Protein AF-A0A9D5GFJ4-F1 (afdb_monomer_lite)

Radius of gyration: 18.36 Å; chains: 1; bounding box: 53×25×49 Å

Secondary structure (DSSP, 8-state):
-TTTTHHHHHHHTTT---HHHHHHHHHHHHHHHHHHHHHHHTTT-SSHHHHHHHHHHHHHHHIIIIIIIIHHHHTTPPP---HHHHHHHHHHHHHHHHHHHHHHHHHHHHHHHHHHHHHH-HHHHHHHTTT--S---SHHHHHHHHHHHHHHHHHHH-

Foldseek 3Di:
DVVVLCQLLQLVLVPGRDNVSSVVSVVVVLVVLLVVLCVQCVLPDPDLVRLLVSLQLSLQLCCQCPVQCVSQVSNVHHGHLELVVCVVCVVVSVVSSVSSNVSSVVSVVVVVVVVVVQVVPPVNVVVVVVVPDPRDDSPPNVVVSCVSCVVNVVSHVD

Structure (mmCIF, N/CA/C/O backbone):
data_AF-A0A9D5GFJ4-F1
#
_entry.id   AF-A0A9D5GFJ4-F1
#
loop_
_atom_site.group_PDB
_atom_site.id
_atom_site.type_symbol
_atom_site.label_atom_id
_atom_site.label_alt_id
_atom_site.label_comp_id
_atom_site.label_asym_id
_atom_site.label_entity_id
_atom_site.label_seq_id
_atom_site.pdbx_PDB_ins_code
_atom_site.Cartn_x
_atom_site.Cartn_y
_atom_site.Cartn_z
_atom_site.occupancy
_atom_site.B_iso_or_equiv
_atom_site.auth_seq_id
_atom_site.auth_comp_id
_atom_site.auth_asym_id
_atom_site.auth_atom_id
_atom_site.pdbx_PDB_model_num
ATOM 1 N N . MET A 1 1 ? -0.796 4.441 -14.147 1.00 73.38 1 MET A N 1
ATOM 2 C CA . MET A 1 1 ? -0.781 3.057 -14.674 1.00 73.38 1 MET A CA 1
ATOM 3 C C . MET A 1 1 ? -1.141 2.978 -16.148 1.00 73.38 1 MET A C 1
ATOM 5 O O . MET A 1 1 ? -0.287 2.564 -16.915 1.00 73.38 1 MET A O 1
ATOM 9 N N . LEU A 1 2 ? -2.343 3.392 -16.574 1.00 77.56 2 LEU A N 1
ATOM 10 C CA . LEU A 1 2 ? -2.680 3.433 -18.010 1.00 77.56 2 LEU A CA 1
ATOM 11 C C . LEU A 1 2 ? -1.844 4.467 -18.776 1.00 77.56 2 LEU A C 1
ATOM 13 O O . LEU A 1 2 ? -1.293 4.162 -19.824 1.00 77.56 2 LEU A O 1
ATOM 17 N N . THR A 1 3 ? -1.700 5.667 -18.215 1.00 79.19 3 THR A N 1
ATOM 18 C CA . THR A 1 3 ? -0.910 6.762 -18.803 1.00 79.19 3 THR A CA 1
ATOM 19 C C . THR A 1 3 ? 0.598 6.540 -18.717 1.00 79.19 3 THR A C 1
ATOM 21 O O . THR A 1 3 ? 1.337 7.053 -19.544 1.00 79.19 3 THR A O 1
ATOM 24 N N . THR A 1 4 ? 1.046 5.780 -17.716 1.00 80.50 4 THR A N 1
ATOM 25 C CA . THR A 1 4 ? 2.464 5.517 -17.440 1.00 80.50 4 THR A CA 1
ATOM 26 C C . THR A 1 4 ? 2.972 4.223 -18.084 1.00 80.50 4 THR A C 1
ATOM 28 O O . THR A 1 4 ? 4.162 3.967 -18.050 1.00 80.50 4 THR A O 1
ATOM 31 N N . GLY A 1 5 ? 2.100 3.407 -18.694 1.00 86.00 5 GLY A N 1
ATOM 32 C CA . GLY A 1 5 ? 2.515 2.170 -19.371 1.00 86.00 5 GLY A CA 1
ATOM 33 C C . GLY A 1 5 ? 2.902 1.014 -18.434 1.00 86.00 5 GLY A C 1
ATOM 34 O O . GLY A 1 5 ? 3.568 0.073 -18.858 1.00 86.00 5 GLY A O 1
ATOM 35 N N . GLU A 1 6 ? 2.461 1.041 -17.174 1.00 87.75 6 GLU A N 1
ATOM 36 C CA . GLU A 1 6 ? 2.855 0.038 -16.163 1.00 87.75 6 GLU A CA 1
ATOM 37 C C . GLU A 1 6 ? 2.148 -1.308 -16.340 1.00 87.75 6 GLU A C 1
ATOM 39 O O . GLU A 1 6 ? 2.682 -2.360 -16.004 1.00 87.75 6 GLU A O 1
ATOM 44 N N . LEU A 1 7 ? 0.921 -1.304 -16.868 1.00 93.06 7 LEU A N 1
ATOM 45 C CA . LEU A 1 7 ? 0.091 -2.513 -16.911 1.00 93.06 7 LEU A CA 1
ATOM 46 C C . LEU A 1 7 ? 0.704 -3.641 -17.763 1.00 93.06 7 LEU A C 1
ATOM 48 O O . LEU A 1 7 ? 0.688 -4.779 -17.300 1.00 93.06 7 LEU A O 1
ATOM 52 N N . PR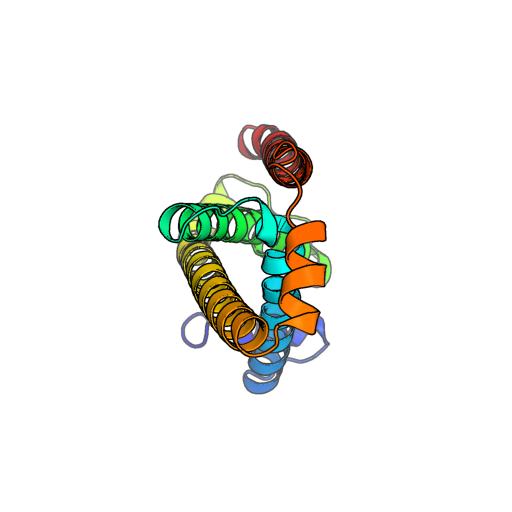O A 1 8 ? 1.300 -3.380 -18.942 1.00 94.44 8 PRO A N 1
ATOM 53 C CA . PRO A 1 8 ? 2.075 -4.395 -19.656 1.00 94.44 8 PRO A CA 1
ATOM 54 C C . PRO A 1 8 ? 3.228 -4.999 -18.838 1.00 94.44 8 PRO A C 1
ATOM 56 O O . PRO A 1 8 ? 3.439 -6.206 -18.912 1.00 94.44 8 PRO A O 1
ATOM 59 N N . HIS A 1 9 ? 3.923 -4.208 -18.012 1.00 93.56 9 HIS A N 1
ATOM 60 C CA . HIS A 1 9 ? 4.988 -4.713 -17.136 1.00 93.56 9 HIS A CA 1
ATOM 61 C C . HIS A 1 9 ? 4.427 -5.625 -16.038 1.00 93.56 9 HIS A C 1
ATOM 63 O O . HIS A 1 9 ? 4.992 -6.675 -15.751 1.00 93.56 9 HIS A O 1
ATOM 69 N N . VAL A 1 10 ? 3.259 -5.295 -15.479 1.00 94.94 10 VAL A N 1
ATOM 70 C CA . VAL A 1 10 ? 2.558 -6.187 -14.540 1.00 94.94 10 VAL A CA 1
ATOM 71 C C . VAL A 1 10 ? 2.087 -7.474 -15.228 1.00 94.94 10 VAL A C 1
ATOM 73 O O . VAL A 1 10 ? 2.171 -8.549 -14.641 1.00 94.94 10 VAL A O 1
ATOM 76 N N . ALA A 1 11 ? 1.626 -7.403 -16.480 1.00 96.62 11 ALA A N 1
ATOM 77 C CA . ALA A 1 11 ? 1.238 -8.588 -17.248 1.00 96.62 11 ALA A CA 1
ATOM 78 C C . ALA A 1 11 ? 2.422 -9.543 -17.487 1.00 96.62 11 ALA A C 1
ATOM 80 O O . ALA A 1 11 ? 2.226 -10.761 -17.537 1.00 96.62 11 ALA A O 1
ATOM 81 N N . ALA A 1 12 ? 3.642 -9.009 -17.594 1.00 96.19 12 ALA A N 1
ATOM 82 C CA . ALA A 1 12 ? 4.852 -9.797 -17.807 1.00 96.19 12 ALA A CA 1
ATOM 83 C C . ALA A 1 12 ? 5.165 -10.742 -16.636 1.00 96.19 12 ALA A C 1
ATOM 85 O O . ALA A 1 12 ? 5.734 -11.807 -16.866 1.00 96.19 12 ALA A O 1
ATOM 86 N N . LEU A 1 13 ? 4.688 -10.437 -15.419 1.00 94.81 13 LEU A N 1
ATOM 87 C CA . LEU A 1 13 ? 4.803 -11.325 -14.250 1.00 94.81 13 LEU A CA 1
ATOM 88 C C . LEU A 1 13 ? 4.178 -12.710 -14.477 1.00 94.81 13 LEU A C 1
ATOM 90 O O . LEU A 1 13 ? 4.553 -13.677 -13.821 1.00 94.81 13 LEU A O 1
ATOM 94 N N . VAL A 1 14 ? 3.215 -12.810 -15.397 1.00 96.06 14 VAL A N 1
ATOM 95 C CA . VAL A 1 14 ? 2.541 -14.063 -15.768 1.00 96.06 14 VAL A CA 1
ATOM 96 C C . VAL A 1 14 ? 2.788 -14.441 -17.235 1.00 96.06 14 VAL A C 1
ATOM 98 O O . VAL A 1 14 ? 2.014 -15.190 -17.826 1.00 96.06 14 VAL A O 1
ATOM 101 N N . GLY A 1 15 ? 3.854 -13.907 -17.842 1.00 95.06 15 GLY A N 1
ATOM 102 C CA . GLY A 1 15 ? 4.247 -14.194 -19.227 1.00 95.06 15 GLY A CA 1
ATOM 103 C C . GLY A 1 15 ? 3.403 -13.494 -20.299 1.00 95.06 15 GLY A C 1
ATOM 104 O O . GLY A 1 15 ? 3.439 -13.887 -21.464 1.00 95.06 15 GLY A O 1
ATOM 105 N N . GLY A 1 16 ? 2.619 -12.477 -19.930 1.00 95.00 16 GLY A N 1
ATOM 106 C CA . GLY A 1 16 ? 1.758 -11.729 -20.844 1.00 95.00 16 GLY A CA 1
ATOM 107 C C . GLY A 1 16 ? 2.227 -10.297 -21.117 1.00 95.00 16 GLY A C 1
ATOM 108 O O . GLY A 1 16 ? 3.222 -9.833 -20.584 1.00 95.00 16 GLY A O 1
ATOM 109 N N . HIS A 1 17 ? 1.483 -9.583 -21.964 1.00 94.06 17 HIS A N 1
ATOM 110 C CA . HIS A 1 17 ? 1.807 -8.205 -22.380 1.00 94.06 17 HIS A CA 1
ATOM 111 C C . HIS A 1 17 ? 0.565 -7.315 -22.577 1.00 94.06 17 HIS A C 1
ATOM 113 O O . HIS A 1 17 ? 0.683 -6.126 -22.870 1.00 94.06 17 HIS A O 1
ATOM 119 N N . SER A 1 18 ? -0.646 -7.869 -22.431 1.00 96.06 18 SER A N 1
ATOM 120 C CA . SER A 1 18 ? -1.876 -7.101 -22.645 1.00 96.06 18 SER A CA 1
ATOM 121 C C . SER A 1 18 ? -2.213 -6.215 -21.443 1.00 96.06 18 SER A C 1
ATOM 123 O O . SER A 1 18 ? -2.062 -6.616 -20.288 1.00 96.06 18 SER A O 1
ATOM 125 N N . VAL A 1 19 ? -2.745 -5.022 -21.722 1.00 95.75 19 VAL A N 1
ATOM 126 C CA . VAL A 1 19 ? -3.181 -4.057 -20.697 1.00 95.75 19 VAL A CA 1
ATOM 127 C C . VAL A 1 19 ? -4.253 -4.655 -19.783 1.00 95.75 19 VAL A C 1
ATOM 129 O O . VAL A 1 19 ? -4.190 -4.484 -18.567 1.00 95.75 19 VAL A O 1
ATOM 132 N N . LEU A 1 20 ? -5.219 -5.381 -20.357 1.00 96.31 20 LEU A N 1
ATOM 133 C CA . LEU A 1 20 ? -6.301 -6.009 -19.597 1.00 96.31 20 LEU A CA 1
ATOM 134 C C . LEU A 1 20 ? -5.772 -7.083 -18.641 1.00 96.31 20 LEU A C 1
ATOM 136 O O . LEU A 1 20 ? -6.159 -7.100 -17.475 1.00 96.31 20 LEU A O 1
ATOM 140 N N . LEU A 1 21 ? -4.872 -7.951 -19.112 1.00 96.62 21 LEU A N 1
ATOM 141 C CA . LEU A 1 21 ? -4.258 -8.970 -18.261 1.00 96.62 21 LEU A CA 1
ATOM 142 C C . LEU A 1 21 ? -3.473 -8.323 -17.120 1.00 96.62 21 LEU A C 1
ATOM 144 O O . LEU A 1 21 ? -3.657 -8.704 -15.969 1.00 96.62 21 LEU A O 1
ATOM 148 N N . GLY A 1 22 ? -2.663 -7.307 -17.427 1.00 96.44 22 GLY A N 1
ATOM 149 C CA . GLY A 1 22 ? -1.920 -6.551 -16.423 1.00 96.44 22 GLY A CA 1
ATOM 150 C C . GLY A 1 22 ? -2.826 -5.939 -15.363 1.00 96.44 22 GLY A C 1
ATOM 151 O O . GLY A 1 22 ? -2.535 -6.032 -14.176 1.00 96.44 22 GLY A O 1
ATOM 152 N N . PHE A 1 23 ? -3.966 -5.382 -15.773 1.00 96.19 23 PHE A N 1
ATOM 153 C CA . PHE A 1 23 ? -4.965 -4.849 -14.850 1.00 96.19 23 PHE A CA 1
ATOM 154 C C . PHE A 1 23 ? -5.559 -5.933 -13.944 1.00 96.19 23 PHE A C 1
ATOM 156 O O . PHE A 1 23 ? -5.591 -5.749 -12.731 1.00 96.19 23 PHE A O 1
ATOM 163 N N . VAL A 1 24 ? -5.983 -7.073 -14.498 1.00 97.75 24 VAL A N 1
ATOM 164 C CA . VAL A 1 24 ? -6.543 -8.184 -13.707 1.00 97.75 24 VAL A CA 1
ATOM 165 C C . VAL A 1 24 ? -5.518 -8.712 -12.704 1.00 97.75 24 VAL A C 1
ATOM 167 O O . VAL A 1 24 ? -5.833 -8.850 -11.524 1.00 97.75 24 VAL A O 1
ATOM 170 N N . VAL A 1 25 ? -4.283 -8.954 -13.151 1.00 97.12 25 VAL A N 1
ATOM 171 C CA . VAL A 1 25 ? -3.179 -9.399 -12.290 1.00 97.12 25 VAL A CA 1
ATOM 172 C C . VAL A 1 25 ? -2.917 -8.378 -11.185 1.00 97.12 25 VAL A C 1
ATOM 174 O O . VAL A 1 25 ? -2.832 -8.757 -10.018 1.00 97.12 25 VAL A O 1
ATOM 177 N N . HIS A 1 26 ? -2.871 -7.086 -11.522 1.00 95.12 26 HIS A N 1
ATOM 178 C CA . HIS A 1 26 ? -2.682 -6.023 -10.540 1.00 95.12 26 HIS A CA 1
ATOM 179 C C . HIS A 1 26 ? -3.794 -6.027 -9.485 1.00 95.12 26 HIS A C 1
ATOM 181 O O . HIS A 1 26 ? -3.496 -6.026 -8.297 1.00 95.12 26 HIS A O 1
ATOM 187 N N . MET A 1 27 ? -5.064 -6.118 -9.895 1.00 96.44 27 MET A N 1
ATOM 188 C CA . MET A 1 27 ? -6.203 -6.160 -8.969 1.00 96.44 27 MET A CA 1
ATOM 189 C C . MET A 1 27 ? -6.167 -7.377 -8.040 1.00 96.44 27 MET A C 1
ATOM 191 O O . MET A 1 27 ? -6.473 -7.245 -6.856 1.00 96.44 27 MET A O 1
ATOM 195 N N . LEU A 1 28 ? -5.767 -8.550 -8.540 1.00 97.31 28 LEU A N 1
ATOM 196 C CA . LEU A 1 28 ? -5.624 -9.755 -7.718 1.00 97.31 28 LEU A CA 1
ATOM 197 C C . LEU A 1 28 ? -4.518 -9.594 -6.672 1.00 97.31 28 LEU A C 1
ATOM 199 O O . LEU A 1 28 ? -4.744 -9.875 -5.495 1.00 97.31 28 LEU A O 1
ATOM 203 N N . ILE A 1 29 ? -3.352 -9.087 -7.081 1.00 95.38 29 ILE A N 1
ATOM 204 C CA . ILE A 1 29 ? -2.238 -8.797 -6.171 1.00 95.38 29 ILE A CA 1
ATOM 205 C C . ILE A 1 29 ? -2.678 -7.768 -5.122 1.00 95.38 29 ILE A C 1
ATOM 207 O O . ILE A 1 29 ? -2.508 -8.006 -3.928 1.00 95.38 29 ILE A O 1
ATOM 211 N N . SER A 1 30 ? -3.323 -6.672 -5.534 1.00 95.44 30 SER A N 1
ATOM 212 C CA . SER A 1 30 ? -3.849 -5.646 -4.627 1.00 95.44 30 SER A CA 1
ATOM 213 C C . SER A 1 30 ? -4.886 -6.194 -3.645 1.00 95.44 30 SER A C 1
ATOM 215 O O . SER A 1 30 ? -4.912 -5.764 -2.495 1.00 95.44 30 SER A O 1
ATOM 217 N N . ALA A 1 31 ? -5.741 -7.134 -4.048 1.00 95.00 31 ALA A N 1
ATOM 218 C CA . ALA A 1 31 ? -6.713 -7.743 -3.141 1.00 95.00 31 ALA A CA 1
ATOM 219 C C . ALA A 1 31 ? -6.030 -8.635 -2.092 1.00 95.00 31 ALA A C 1
ATOM 221 O O . ALA A 1 31 ? -6.351 -8.547 -0.906 1.00 95.00 31 ALA A O 1
ATOM 222 N N . VAL A 1 32 ? -5.061 -9.457 -2.514 1.00 95.44 32 VAL A N 1
ATOM 223 C CA . VAL A 1 32 ? -4.286 -10.328 -1.614 1.00 95.44 32 VAL A CA 1
ATOM 224 C C . VAL A 1 32 ? -3.480 -9.496 -0.624 1.00 95.44 32 VAL A C 1
ATOM 226 O O . VAL A 1 32 ? -3.563 -9.736 0.579 1.00 95.44 32 VAL A O 1
ATOM 229 N N . ILE A 1 33 ? -2.754 -8.488 -1.113 1.00 94.38 33 ILE A N 1
ATOM 230 C CA . ILE A 1 33 ? -2.007 -7.546 -0.279 1.00 94.38 33 ILE A CA 1
ATOM 231 C C . ILE A 1 33 ? -2.965 -6.879 0.711 1.00 94.38 33 ILE A C 1
ATOM 233 O O . ILE A 1 33 ? -2.785 -7.020 1.917 1.00 94.38 33 ILE A O 1
ATOM 237 N N . GLY A 1 34 ? -4.054 -6.274 0.236 1.00 93.75 34 GLY A N 1
ATOM 238 C CA . GLY A 1 34 ? -5.008 -5.567 1.090 1.00 93.75 34 GLY A CA 1
ATOM 239 C C . GLY A 1 34 ? -5.600 -6.440 2.201 1.00 93.75 34 GLY A C 1
ATOM 240 O O . GLY A 1 34 ? -5.751 -5.981 3.331 1.00 93.75 34 GLY A O 1
ATOM 241 N N . ALA A 1 35 ? -5.855 -7.725 1.937 1.00 91.94 35 ALA A N 1
ATOM 242 C CA . ALA A 1 35 ? -6.315 -8.663 2.960 1.00 91.94 35 ALA A CA 1
ATOM 243 C C . ALA A 1 35 ? -5.293 -8.863 4.098 1.00 91.94 35 ALA A C 1
ATOM 245 O O . ALA A 1 35 ? -5.681 -9.017 5.258 1.00 91.94 35 ALA A O 1
ATOM 246 N N . THR A 1 36 ? -3.988 -8.809 3.803 1.00 91.38 36 THR A N 1
ATOM 247 C CA . THR A 1 36 ? -2.944 -8.922 4.836 1.00 91.38 36 THR A CA 1
ATOM 248 C C . THR A 1 36 ? -2.899 -7.720 5.778 1.00 91.38 36 THR A C 1
ATOM 250 O O . THR A 1 36 ? -2.479 -7.886 6.921 1.00 91.38 36 THR A O 1
ATOM 253 N N . PHE A 1 37 ? -3.397 -6.544 5.370 1.00 90.12 37 PHE A N 1
ATOM 254 C CA . PHE A 1 37 ? -3.527 -5.395 6.273 1.00 90.12 37 PHE A CA 1
ATOM 255 C C . PHE A 1 37 ? -4.407 -5.737 7.480 1.00 90.12 37 PHE A C 1
ATOM 257 O O . PHE A 1 37 ? -3.991 -5.549 8.619 1.00 90.12 37 PHE A O 1
ATOM 264 N N . GLY A 1 38 ? -5.591 -6.310 7.241 1.00 85.06 38 GLY A N 1
ATOM 265 C CA . GLY A 1 38 ? -6.494 -6.713 8.319 1.00 85.06 38 GLY A CA 1
ATOM 266 C C . GLY A 1 38 ? -5.866 -7.749 9.250 1.00 85.06 38 GLY A C 1
ATOM 267 O O . GLY A 1 38 ? -5.988 -7.647 10.463 1.00 85.06 38 GLY A O 1
ATOM 268 N N . LEU A 1 39 ? -5.108 -8.706 8.711 1.00 83.44 39 LEU A N 1
ATOM 269 C CA . LEU A 1 39 ? -4.414 -9.703 9.533 1.00 83.44 39 LEU 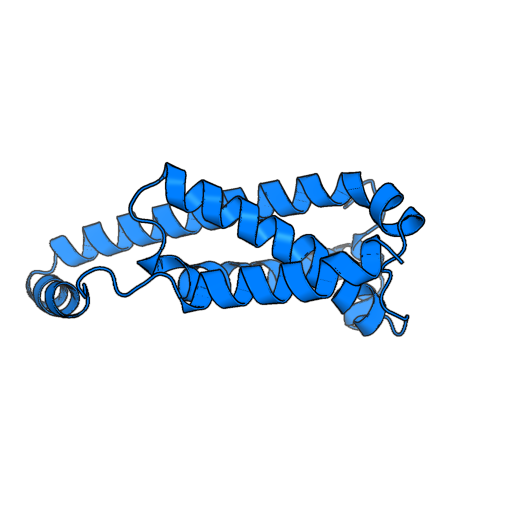A CA 1
ATOM 270 C C . LEU A 1 39 ? -3.364 -9.079 10.462 1.00 83.44 39 LEU A C 1
ATOM 272 O O . LEU A 1 39 ? -3.239 -9.508 11.610 1.00 83.44 39 LEU A O 1
ATOM 276 N N . LEU A 1 40 ? -2.625 -8.085 9.966 1.00 80.62 40 LEU A N 1
ATOM 277 C CA . LEU A 1 40 ? -1.500 -7.468 10.668 1.00 80.62 40 LEU A CA 1
ATOM 278 C C . LEU A 1 40 ? -1.919 -6.346 11.626 1.00 80.62 40 LEU A C 1
ATOM 280 O O . LEU A 1 40 ? -1.307 -6.203 12.680 1.00 80.62 40 LEU A O 1
ATOM 284 N N . PHE A 1 41 ? -2.945 -5.563 11.277 1.00 77.50 41 PHE A N 1
ATOM 285 C CA . PHE A 1 41 ? -3.247 -4.287 11.940 1.00 77.50 41 PHE A CA 1
ATOM 286 C C . PHE A 1 41 ? -4.643 -4.200 12.572 1.00 77.50 41 PHE A C 1
ATOM 288 O O . PHE A 1 41 ? -4.952 -3.176 13.184 1.00 77.50 41 PHE A O 1
ATOM 295 N N . GLN A 1 42 ? -5.468 -5.257 12.504 1.00 75.81 42 GLN A N 1
ATOM 296 C CA . GLN A 1 42 ? -6.800 -5.295 13.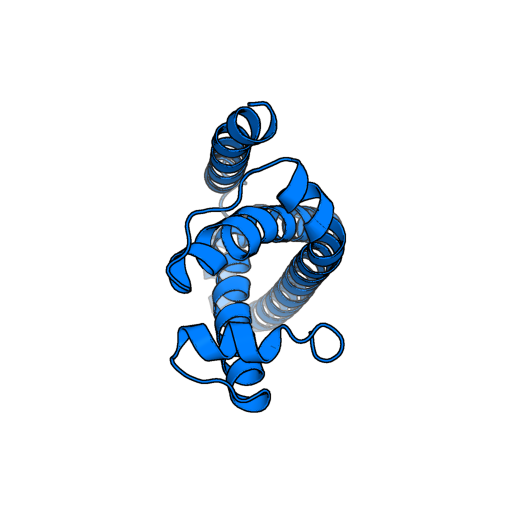143 1.00 75.81 42 GLN A CA 1
ATOM 297 C C . GLN A 1 42 ? -6.789 -4.948 14.641 1.00 75.81 42 GLN A C 1
ATOM 299 O O . GLN A 1 42 ? -7.771 -4.433 15.155 1.00 75.81 42 GLN A O 1
ATOM 304 N N . TYR A 1 43 ? -5.691 -5.213 15.354 1.00 71.94 43 TYR A N 1
ATOM 305 C CA . TYR A 1 43 ? -5.583 -4.939 16.793 1.00 71.94 43 TYR A CA 1
ATOM 306 C C . TYR A 1 43 ? -4.760 -3.686 17.122 1.00 71.94 43 TYR A C 1
ATOM 308 O O . TYR A 1 43 ? -4.670 -3.308 18.286 1.00 71.94 43 TYR A O 1
ATOM 316 N N . GLU A 1 44 ? -4.177 -3.039 16.111 1.00 70.06 44 GLU A N 1
ATOM 317 C CA . GLU A 1 44 ? -3.261 -1.898 16.267 1.00 70.06 44 GLU A CA 1
ATOM 318 C C . GLU A 1 44 ? -3.943 -0.544 16.045 1.00 70.06 44 GLU A C 1
ATOM 320 O O . GLU A 1 44 ? -3.359 0.508 16.308 1.00 70.06 44 GLU A O 1
ATOM 325 N N . SER A 1 45 ? -5.173 -0.562 15.529 1.00 68.62 45 SER A N 1
ATOM 326 C CA . SER A 1 45 ? -5.913 0.623 15.096 1.00 68.62 45 SER A CA 1
ATOM 327 C C . SER A 1 45 ? -7.104 0.872 16.029 1.00 68.62 45 SER A C 1
ATOM 329 O O . SER A 1 45 ? -8.221 0.484 15.697 1.00 68.62 45 SER A O 1
ATOM 331 N N . PRO A 1 46 ? -6.900 1.486 17.212 1.00 65.44 46 PRO A N 1
ATOM 332 C CA . PRO A 1 46 ? -7.974 1.694 18.188 1.00 65.44 46 PRO A CA 1
ATOM 333 C C . PRO A 1 46 ? -9.059 2.654 17.681 1.00 65.44 46 PRO A C 1
ATOM 335 O O . PRO A 1 46 ? -10.196 2.612 18.151 1.00 65.44 46 PRO A O 1
ATOM 338 N N . ASP A 1 47 ? -8.717 3.519 16.724 1.00 76.50 47 ASP A N 1
ATOM 339 C CA . ASP A 1 47 ? -9.625 4.474 16.113 1.00 76.50 47 ASP A CA 1
ATOM 340 C C . ASP A 1 47 ? -9.317 4.716 14.623 1.00 76.50 47 ASP A C 1
ATOM 342 O O . ASP A 1 47 ? -8.347 4.219 14.044 1.00 76.50 47 ASP A O 1
ATOM 346 N N . PHE A 1 48 ? -10.209 5.465 13.971 1.00 82.06 48 PHE A N 1
ATOM 347 C CA . PHE A 1 48 ? -10.163 5.698 12.527 1.00 82.06 48 PHE A CA 1
ATOM 348 C C . PHE A 1 48 ? -8.897 6.455 12.069 1.00 82.06 48 PHE A C 1
ATOM 350 O O . PHE A 1 48 ? -8.292 6.027 11.083 1.00 82.06 48 PHE A O 1
ATOM 357 N N . PRO A 1 49 ? -8.447 7.528 12.759 1.00 86.19 49 PRO A N 1
ATOM 358 C CA . PRO A 1 49 ? -7.188 8.194 12.423 1.00 86.19 49 PRO A CA 1
ATOM 359 C C . PRO A 1 49 ? -5.963 7.285 12.573 1.00 86.19 49 PRO A C 1
ATOM 361 O O . PRO A 1 49 ? -5.123 7.270 11.671 1.00 86.19 49 PRO A O 1
ATOM 364 N N . ALA A 1 50 ? -5.869 6.498 13.653 1.00 85.00 50 ALA A N 1
ATOM 365 C CA . ALA A 1 50 ? -4.762 5.561 13.839 1.00 85.00 50 ALA A CA 1
ATOM 366 C C . ALA A 1 50 ? -4.738 4.494 12.738 1.00 85.00 50 ALA A C 1
ATOM 368 O O . ALA A 1 50 ? -3.674 4.195 12.199 1.00 85.00 50 ALA A O 1
ATOM 369 N N . GLY A 1 51 ? -5.901 3.977 12.333 1.00 87.38 51 GLY A N 1
ATOM 370 C CA . GLY A 1 51 ? -5.982 3.018 11.232 1.00 87.38 51 GLY A CA 1
ATOM 371 C C . GLY A 1 51 ? -5.523 3.589 9.892 1.00 87.38 51 GLY A C 1
ATOM 372 O O . GLY A 1 51 ? -4.798 2.916 9.161 1.00 87.38 51 GLY A O 1
ATOM 373 N N . ILE A 1 52 ? -5.852 4.847 9.581 1.00 90.88 52 ILE A N 1
ATOM 374 C CA . ILE A 1 52 ? -5.330 5.518 8.378 1.00 90.88 52 ILE A CA 1
ATOM 375 C C . ILE A 1 52 ? -3.811 5.689 8.465 1.00 90.88 52 ILE A C 1
ATOM 377 O O . ILE A 1 52 ? -3.123 5.422 7.481 1.00 90.88 52 ILE A O 1
ATOM 381 N N . ALA A 1 53 ? -3.276 6.095 9.620 1.00 90.38 53 ALA A N 1
ATOM 382 C CA . ALA A 1 53 ? -1.833 6.227 9.814 1.00 90.38 53 ALA A CA 1
ATOM 383 C C . ALA A 1 53 ? -1.109 4.887 9.589 1.00 90.38 53 ALA A C 1
ATOM 385 O O . ALA A 1 53 ? -0.117 4.839 8.858 1.00 90.38 53 ALA A O 1
ATOM 386 N N . TRP A 1 54 ? -1.651 3.786 10.117 1.00 89.38 54 TRP A N 1
ATOM 387 C CA . TRP A 1 54 ? -1.152 2.440 9.829 1.00 89.38 54 TRP A CA 1
ATOM 388 C C . TRP A 1 54 ? -1.285 2.064 8.355 1.00 89.38 54 TRP A C 1
ATOM 390 O O . TRP A 1 54 ? -0.372 1.457 7.802 1.00 89.38 54 TRP A O 1
ATOM 400 N N . GLY A 1 55 ? -2.367 2.472 7.690 1.00 93.81 55 GLY A N 1
ATOM 401 C CA . GLY A 1 55 ? -2.535 2.330 6.245 1.00 93.81 55 GLY A CA 1
ATOM 402 C C . GLY A 1 55 ? -1.432 3.029 5.451 1.00 93.81 55 GLY A C 1
ATOM 403 O O . GLY A 1 55 ? -0.879 2.444 4.524 1.00 93.81 55 GLY A O 1
ATOM 404 N N . LEU A 1 56 ? -1.051 4.249 5.833 1.00 94.88 56 LEU A N 1
ATOM 405 C CA . LEU A 1 56 ? 0.045 4.983 5.191 1.00 94.88 56 LEU A CA 1
ATOM 406 C C . LEU A 1 56 ? 1.394 4.282 5.389 1.00 94.88 56 LEU A C 1
ATOM 408 O O . LEU A 1 56 ? 2.133 4.100 4.424 1.00 94.88 56 LEU A O 1
ATOM 412 N N . VAL A 1 57 ? 1.694 3.840 6.615 1.00 91.81 57 VAL A N 1
ATOM 413 C CA . VAL A 1 57 ? 2.904 3.054 6.918 1.00 91.81 57 VAL A CA 1
ATOM 414 C C . VAL A 1 57 ? 2.923 1.765 6.099 1.00 91.81 57 VAL A C 1
ATOM 416 O O . VAL A 1 57 ? 3.938 1.415 5.507 1.00 91.81 57 VAL A O 1
ATOM 419 N N . TYR A 1 58 ? 1.787 1.084 6.004 1.00 92.94 58 TYR A N 1
ATOM 420 C CA . TYR A 1 58 ? 1.643 -0.130 5.217 1.00 92.94 58 TYR A CA 1
ATOM 421 C C . TYR A 1 58 ? 1.861 0.108 3.716 1.00 92.94 58 TYR A C 1
ATOM 423 O O . TYR A 1 58 ? 2.561 -0.665 3.062 1.00 92.94 58 TYR A O 1
ATOM 431 N N . GLY A 1 59 ? 1.325 1.207 3.178 1.00 95.50 59 GLY A N 1
ATOM 432 C CA . GLY A 1 59 ? 1.587 1.648 1.810 1.00 95.50 59 GLY A CA 1
ATOM 433 C C . GLY A 1 59 ? 3.072 1.920 1.567 1.00 95.50 59 GLY A C 1
ATOM 434 O O . GLY A 1 59 ? 3.628 1.444 0.582 1.00 95.50 59 GLY A O 1
ATOM 435 N N . LEU A 1 60 ? 3.740 2.606 2.497 1.00 93.38 60 LEU A N 1
ATOM 436 C CA . LEU A 1 60 ? 5.183 2.852 2.436 1.00 93.38 60 LEU A CA 1
ATOM 437 C C . LEU A 1 60 ? 5.994 1.546 2.434 1.00 93.38 60 LEU A C 1
ATOM 439 O O . LEU A 1 60 ? 6.916 1.402 1.634 1.00 93.38 60 LEU A O 1
ATOM 443 N N . ILE A 1 61 ? 5.637 0.579 3.286 1.00 92.06 61 ILE A N 1
ATOM 444 C CA . ILE A 1 61 ? 6.275 -0.746 3.307 1.00 92.06 61 ILE A CA 1
ATOM 445 C C . ILE A 1 61 ? 6.125 -1.425 1.946 1.00 92.06 61 ILE A C 1
ATOM 447 O O . ILE A 1 61 ? 7.110 -1.916 1.403 1.00 92.06 61 ILE A O 1
ATOM 451 N N . TRP A 1 62 ? 4.923 -1.436 1.367 1.00 94.12 62 TRP A N 1
ATOM 452 C CA . TRP A 1 62 ? 4.690 -2.071 0.068 1.00 94.12 62 TRP A CA 1
ATOM 453 C C . TRP A 1 62 ? 5.283 -1.322 -1.116 1.00 94.12 62 TRP A C 1
ATOM 455 O O . TRP A 1 62 ? 5.569 -1.953 -2.128 1.00 94.12 62 TRP A O 1
ATOM 465 N N . TRP A 1 63 ? 5.534 -0.024 -1.002 1.00 93.12 63 TRP A N 1
ATOM 466 C CA . TRP A 1 63 ? 6.327 0.684 -1.997 1.00 93.12 63 TRP A CA 1
ATOM 467 C C . TRP A 1 63 ? 7.766 0.144 -2.033 1.00 93.12 63 TRP A C 1
ATOM 469 O O . TRP A 1 63 ? 8.258 -0.253 -3.087 1.00 93.12 63 TRP A O 1
ATOM 479 N N . PHE A 1 64 ? 8.405 -0.007 -0.870 1.00 89.94 64 PHE A N 1
ATOM 480 C CA . PHE A 1 64 ? 9.742 -0.603 -0.785 1.00 89.94 64 PHE A CA 1
ATOM 481 C C . PHE A 1 64 ? 9.763 -2.090 -1.156 1.00 89.94 64 PHE A C 1
ATOM 483 O O . PHE A 1 64 ? 10.534 -2.523 -2.014 1.00 89.94 64 PHE A O 1
ATOM 490 N N . VAL A 1 65 ? 8.923 -2.891 -0.503 1.00 90.69 65 VAL A N 1
ATOM 491 C CA . VAL A 1 65 ? 8.895 -4.349 -0.661 1.00 90.69 65 VAL A CA 1
ATOM 492 C C . VAL A 1 65 ? 8.337 -4.735 -2.027 1.00 90.69 65 VAL A C 1
ATOM 494 O O . VAL A 1 65 ? 8.898 -5.587 -2.702 1.00 90.69 65 VAL A O 1
ATOM 497 N N . GLY A 1 66 ? 7.248 -4.111 -2.461 1.00 91.62 66 GLY A N 1
ATOM 498 C CA . GLY A 1 66 ? 6.592 -4.398 -3.731 1.00 91.62 66 GLY A CA 1
ATOM 499 C C . GLY A 1 66 ? 7.329 -3.778 -4.909 1.00 91.62 66 GLY A C 1
ATOM 500 O O . GLY A 1 66 ? 7.933 -4.508 -5.690 1.00 91.62 66 GLY A O 1
ATOM 501 N N . ALA A 1 67 ? 7.279 -2.450 -5.039 1.00 90.69 67 ALA A N 1
ATOM 502 C CA . ALA A 1 67 ? 7.736 -1.756 -6.245 1.00 90.69 67 ALA A CA 1
ATOM 503 C C . ALA A 1 67 ? 9.260 -1.824 -6.438 1.00 90.69 67 ALA A C 1
ATOM 505 O O . ALA A 1 67 ? 9.720 -2.180 -7.518 1.00 90.69 67 ALA A O 1
ATOM 506 N N . LEU A 1 68 ? 10.044 -1.554 -5.390 1.00 89.62 68 LEU A N 1
ATOM 507 C CA . LEU A 1 68 ? 11.510 -1.467 -5.501 1.00 89.62 68 LEU A CA 1
ATOM 508 C C . LEU A 1 68 ? 12.244 -2.809 -5.344 1.00 89.62 68 LEU A C 1
ATOM 510 O O . LEU A 1 68 ? 13.435 -2.901 -5.655 1.00 89.62 68 LEU A O 1
ATOM 514 N N . THR A 1 69 ? 11.566 -3.843 -4.835 1.00 90.00 69 THR A N 1
ATOM 515 C CA . THR A 1 69 ? 12.213 -5.116 -4.471 1.00 90.00 69 THR A CA 1
ATOM 516 C C . THR A 1 69 ? 11.597 -6.305 -5.195 1.00 90.00 69 THR A C 1
ATOM 518 O O . THR A 1 69 ? 12.238 -6.895 -6.060 1.00 90.00 69 THR A O 1
ATOM 521 N N . LEU A 1 70 ? 10.358 -6.679 -4.871 1.00 91.88 70 LEU A N 1
ATOM 522 C CA . LEU A 1 70 ? 9.735 -7.879 -5.426 1.00 91.88 70 LEU A CA 1
ATOM 523 C C . LEU A 1 70 ? 9.451 -7.731 -6.917 1.00 91.88 70 LEU A C 1
ATOM 525 O O . LEU A 1 70 ? 9.721 -8.656 -7.670 1.00 91.88 70 LEU A O 1
ATOM 529 N N . PHE A 1 71 ? 8.938 -6.585 -7.357 1.00 92.50 71 PHE A N 1
ATOM 530 C CA . PHE A 1 71 ? 8.584 -6.362 -8.754 1.00 92.50 71 PHE A CA 1
ATOM 531 C C . PHE A 1 71 ? 9.765 -6.565 -9.724 1.00 92.50 71 PHE A C 1
ATOM 533 O O . PHE A 1 71 ? 9.627 -7.402 -10.619 1.00 92.50 71 PHE A O 1
ATOM 540 N N . PRO A 1 72 ? 10.942 -5.922 -9.549 1.00 91.44 72 PRO A N 1
ATOM 541 C CA . PRO A 1 72 ? 12.086 -6.174 -10.425 1.00 91.44 72 PRO A CA 1
ATOM 542 C C . PRO A 1 72 ? 12.600 -7.617 -10.322 1.00 91.44 72 PRO A C 1
ATOM 544 O O . PRO A 1 72 ? 12.896 -8.218 -11.352 1.00 91.44 72 PRO A O 1
ATOM 547 N N . ILE A 1 73 ? 12.633 -8.211 -9.121 1.00 93.00 73 ILE A N 1
ATOM 548 C CA . ILE A 1 73 ? 13.058 -9.611 -8.924 1.00 93.00 73 ILE A CA 1
ATOM 549 C C . ILE A 1 73 ? 12.154 -10.583 -9.683 1.00 93.00 73 ILE A C 1
ATOM 551 O O . ILE A 1 73 ? 12.643 -11.490 -10.356 1.00 93.00 73 ILE A O 1
ATOM 555 N N . LEU A 1 74 ? 10.837 -10.393 -9.607 1.00 93.38 74 LEU A N 1
ATOM 556 C CA . LEU A 1 74 ? 9.859 -11.245 -10.283 1.00 93.38 74 LEU A CA 1
ATOM 557 C C . LEU A 1 74 ? 9.916 -11.105 -11.811 1.00 93.38 74 LEU A C 1
ATOM 559 O O . LEU A 1 74 ? 9.515 -12.028 -12.515 1.00 93.38 74 LEU A O 1
ATOM 563 N N . LEU A 1 75 ? 10.448 -9.993 -12.323 1.00 92.00 75 LEU A N 1
ATOM 564 C CA . LEU A 1 75 ? 10.750 -9.797 -13.743 1.00 92.00 75 LEU A CA 1
ATOM 565 C C . LEU A 1 75 ? 12.149 -10.301 -14.148 1.00 92.00 75 LEU A C 1
ATOM 567 O O . LEU A 1 75 ? 12.519 -10.206 -15.316 1.00 92.00 75 LEU A O 1
ATOM 571 N N . GLY A 1 76 ? 12.922 -10.867 -13.217 1.00 91.81 76 GLY A N 1
ATOM 572 C CA . GLY A 1 76 ? 14.262 -11.406 -13.474 1.00 91.81 76 GLY A CA 1
ATOM 573 C C . GLY A 1 76 ? 15.395 -10.378 -13.381 1.00 91.81 76 GLY A C 1
ATOM 574 O O . GLY A 1 76 ? 16.508 -10.652 -13.829 1.00 91.81 76 GLY A O 1
ATOM 575 N N . HIS A 1 77 ? 15.139 -9.204 -12.805 1.00 89.62 77 HIS A N 1
ATOM 576 C CA . HIS A 1 77 ? 16.136 -8.165 -12.544 1.00 89.62 77 HIS A CA 1
ATOM 577 C C . HIS A 1 77 ? 16.620 -8.198 -11.081 1.00 89.62 77 HIS A C 1
ATOM 579 O O . HIS A 1 77 ? 16.014 -8.827 -10.218 1.00 89.62 77 HIS A O 1
ATOM 585 N N . ALA A 1 78 ? 17.729 -7.519 -10.777 1.00 85.81 78 ALA A N 1
ATOM 586 C CA . ALA A 1 78 ? 18.161 -7.317 -9.391 1.00 85.81 78 ALA A CA 1
ATOM 587 C C . ALA A 1 78 ? 17.267 -6.285 -8.671 1.00 85.81 78 ALA A C 1
ATOM 589 O O . ALA A 1 78 ? 16.628 -5.461 -9.325 1.00 85.81 78 ALA A O 1
ATOM 590 N N . PHE A 1 79 ? 17.245 -6.300 -7.332 1.00 79.44 79 PHE A N 1
ATOM 591 C CA . PHE A 1 79 ? 16.556 -5.260 -6.555 1.00 79.44 79 PHE A CA 1
ATOM 592 C C . PHE A 1 79 ? 17.197 -3.885 -6.797 1.00 79.44 79 PHE A C 1
ATOM 594 O O . PHE A 1 79 ? 18.405 -3.778 -7.021 1.00 79.44 79 PHE A O 1
ATOM 601 N N . THR A 1 80 ? 16.398 -2.820 -6.749 1.00 78.50 80 THR A N 1
ATOM 602 C CA . THR A 1 80 ? 16.804 -1.501 -7.255 1.00 78.50 80 THR A CA 1
ATOM 603 C C . THR A 1 80 ? 16.920 -0.457 -6.145 1.00 78.50 80 THR A C 1
ATOM 605 O O . THR A 1 80 ? 16.258 0.581 -6.170 1.00 78.50 80 THR A O 1
ATOM 608 N N . TRP A 1 81 ? 17.763 -0.725 -5.147 1.00 83.00 81 TRP A N 1
ATOM 609 C CA . TRP A 1 81 ? 18.000 0.181 -4.016 1.00 83.00 81 TRP A CA 1
ATOM 610 C C . TRP A 1 81 ? 19.173 1.116 -4.304 1.00 83.00 81 TRP A C 1
ATOM 612 O O . TRP A 1 81 ? 20.244 0.986 -3.727 1.00 83.00 81 TRP A O 1
ATOM 622 N N . THR A 1 82 ? 18.989 2.043 -5.240 1.00 83.94 82 THR A N 1
ATOM 623 C CA . THR A 1 82 ? 19.953 3.130 -5.454 1.00 83.94 82 THR A CA 1
ATOM 624 C C . THR A 1 82 ? 19.257 4.472 -5.263 1.00 83.94 82 THR A C 1
ATOM 626 O O . THR A 1 82 ? 18.081 4.590 -5.621 1.00 83.94 82 THR A O 1
ATOM 629 N N . PRO A 1 83 ? 19.951 5.513 -4.764 1.00 84.12 83 PRO A N 1
ATOM 630 C CA . PRO A 1 83 ? 19.354 6.841 -4.611 1.00 84.12 83 PRO A CA 1
ATOM 631 C C . PRO A 1 83 ? 18.728 7.373 -5.908 1.00 84.12 83 PRO A C 1
ATOM 633 O O . PRO A 1 83 ? 17.679 8.013 -5.875 1.00 84.12 83 PRO A O 1
ATOM 636 N N . ALA A 1 84 ? 19.335 7.057 -7.057 1.00 87.38 84 ALA A N 1
ATOM 637 C CA . ALA A 1 84 ? 18.821 7.434 -8.370 1.00 87.38 84 ALA A CA 1
ATOM 638 C C . ALA A 1 84 ? 17.474 6.764 -8.686 1.00 87.38 84 ALA A C 1
ATOM 640 O O . ALA A 1 84 ? 16.535 7.452 -9.087 1.00 87.38 84 ALA A O 1
ATOM 641 N N . VAL A 1 85 ? 17.356 5.446 -8.474 1.00 85.75 85 VAL A N 1
ATOM 642 C CA . VAL A 1 85 ? 16.100 4.725 -8.736 1.00 85.75 85 VAL A CA 1
ATOM 643 C C . VAL A 1 85 ? 15.018 5.154 -7.751 1.00 85.75 85 VAL A C 1
ATOM 645 O O . VAL A 1 85 ? 13.922 5.510 -8.180 1.00 85.75 85 VAL A O 1
ATOM 648 N N . VAL A 1 86 ? 15.345 5.214 -6.457 1.00 87.31 86 VAL A N 1
ATOM 649 C CA . VAL A 1 86 ? 14.434 5.683 -5.401 1.00 87.31 86 VAL A CA 1
ATOM 650 C C . VAL A 1 86 ? 13.899 7.076 -5.737 1.00 87.31 86 VAL A C 1
ATOM 652 O O . VAL A 1 86 ? 12.694 7.301 -5.667 1.00 87.31 86 VAL A O 1
ATOM 655 N N . GLY A 1 87 ? 14.773 7.996 -6.161 1.00 87.44 87 GLY A N 1
ATOM 656 C CA . GLY A 1 87 ? 14.391 9.346 -6.572 1.00 87.44 87 GLY A CA 1
ATOM 657 C C . GLY A 1 87 ? 13.465 9.366 -7.790 1.00 87.44 87 GLY A C 1
ATOM 658 O O . GLY A 1 87 ? 12.478 10.101 -7.796 1.00 87.44 87 GLY A O 1
ATOM 659 N N . SER A 1 88 ? 13.746 8.540 -8.802 1.00 89.31 88 SER A N 1
ATOM 660 C CA . SER A 1 88 ? 12.910 8.446 -10.006 1.00 89.31 88 SER A CA 1
ATOM 661 C C . SER A 1 88 ? 11.537 7.814 -9.755 1.00 89.31 88 SER A C 1
ATOM 663 O O . SER A 1 88 ? 10.582 8.149 -10.452 1.00 89.31 88 SER A O 1
ATOM 665 N N . ASP A 1 89 ? 11.421 6.957 -8.736 1.00 89.44 89 ASP A N 1
ATOM 666 C CA . ASP A 1 89 ? 10.192 6.234 -8.398 1.00 89.44 89 ASP A CA 1
ATOM 667 C C . ASP A 1 89 ? 9.334 6.942 -7.326 1.00 89.44 89 ASP A C 1
ATOM 669 O O . ASP A 1 89 ? 8.230 6.503 -7.007 1.00 89.44 89 ASP A O 1
ATOM 673 N N . LEU A 1 90 ? 9.772 8.098 -6.806 1.00 89.69 90 LEU A N 1
ATOM 674 C CA . LEU A 1 90 ? 8.994 8.909 -5.855 1.00 89.69 90 LEU A CA 1
ATOM 675 C C . LEU A 1 90 ? 7.544 9.202 -6.293 1.00 89.69 90 LEU A C 1
ATOM 677 O O . LEU A 1 90 ? 6.664 9.216 -5.430 1.00 89.69 90 LEU A O 1
ATOM 681 N N . PRO A 1 91 ? 7.220 9.423 -7.583 1.00 90.44 91 PRO A N 1
ATOM 682 C CA . PRO A 1 91 ? 5.826 9.583 -7.992 1.00 90.44 91 PRO A CA 1
ATOM 683 C C . PRO A 1 91 ? 4.950 8.353 -7.691 1.00 90.44 91 PRO A C 1
ATOM 685 O O . PRO A 1 91 ? 3.763 8.509 -7.395 1.00 90.44 91 PRO A O 1
ATOM 688 N N . SER A 1 92 ? 5.507 7.137 -7.730 1.00 91.00 92 SER A N 1
ATOM 689 C CA . SER A 1 92 ? 4.764 5.899 -7.463 1.00 91.00 92 SER A CA 1
ATOM 690 C C . SER A 1 92 ? 4.498 5.685 -5.964 1.00 91.00 92 SER A C 1
ATOM 692 O O . SER A 1 92 ? 3.489 5.062 -5.606 1.00 91.00 92 SER A O 1
ATOM 694 N N . LEU A 1 93 ? 5.311 6.288 -5.084 1.00 92.69 93 LEU A N 1
ATOM 695 C CA . LEU A 1 93 ? 5.090 6.308 -3.634 1.00 92.69 93 LEU A CA 1
ATOM 696 C C . LEU A 1 93 ? 3.717 6.890 -3.292 1.00 92.69 93 LEU A C 1
ATOM 698 O O . LEU A 1 93 ? 2.993 6.321 -2.478 1.00 92.69 93 LEU A O 1
ATOM 702 N N . VAL A 1 94 ? 3.312 7.982 -3.948 1.00 94.56 94 VAL A N 1
ATOM 703 C CA . VAL A 1 94 ? 1.993 8.599 -3.723 1.00 94.56 94 VAL A CA 1
ATOM 704 C C . VAL A 1 94 ? 0.871 7.591 -3.982 1.00 94.56 94 VAL A C 1
ATOM 706 O O . VAL A 1 94 ? -0.064 7.490 -3.190 1.00 94.56 94 VAL A O 1
ATOM 709 N N . GLY A 1 95 ? 0.988 6.794 -5.049 1.00 93.50 95 GLY A N 1
ATOM 710 C CA . GLY A 1 95 ? 0.031 5.733 -5.362 1.00 93.50 95 GLY A CA 1
ATOM 711 C C . GLY A 1 95 ? -0.055 4.674 -4.263 1.00 93.50 95 GLY A C 1
ATOM 712 O O . GLY A 1 95 ? -1.155 4.290 -3.868 1.00 93.50 95 GLY A O 1
ATOM 713 N N . HIS A 1 96 ? 1.085 4.253 -3.716 1.00 95.88 96 HIS A N 1
ATOM 714 C CA . HIS A 1 96 ? 1.141 3.266 -2.637 1.00 95.88 96 HIS A CA 1
ATOM 715 C C . HIS A 1 96 ? 0.603 3.808 -1.308 1.00 95.88 96 HIS A C 1
ATOM 717 O O . HIS A 1 96 ? -0.112 3.095 -0.604 1.00 95.88 96 HIS A O 1
ATOM 723 N N . LEU A 1 97 ? 0.876 5.074 -0.982 1.00 97.06 97 LEU A N 1
ATOM 724 C CA . LEU A 1 97 ? 0.318 5.735 0.200 1.00 97.06 97 LEU A CA 1
ATOM 725 C C . LEU A 1 97 ? -1.208 5.849 0.106 1.00 97.06 97 LEU A C 1
ATOM 727 O O . LEU A 1 97 ? -1.911 5.501 1.055 1.00 97.06 97 LEU A O 1
ATOM 731 N N . LEU A 1 98 ? -1.731 6.275 -1.048 1.00 97.06 98 LEU A N 1
ATOM 732 C CA . LEU A 1 98 ? -3.174 6.340 -1.288 1.00 97.06 98 LEU A CA 1
ATOM 733 C C . LEU A 1 98 ? -3.817 4.951 -1.233 1.00 97.06 98 LEU A C 1
ATOM 735 O O . LEU A 1 98 ? -4.876 4.795 -0.627 1.00 97.06 98 LEU A O 1
ATOM 739 N N . TYR A 1 99 ? -3.170 3.940 -1.813 1.00 96.44 99 TYR A N 1
ATOM 740 C CA . TYR A 1 99 ? -3.618 2.552 -1.734 1.00 96.44 99 TYR A CA 1
ATOM 741 C C . TYR A 1 99 ? -3.668 2.045 -0.284 1.00 96.44 99 TYR A C 1
ATOM 743 O O . TYR A 1 99 ? -4.667 1.451 0.125 1.00 96.44 99 TYR A O 1
ATOM 751 N N . GLY A 1 100 ? -2.635 2.316 0.515 1.00 96.94 100 GLY A N 1
ATOM 752 C CA . GLY A 1 100 ? -2.584 1.938 1.924 1.00 96.94 100 GLY A CA 1
ATOM 753 C C . GLY A 1 100 ? -3.667 2.625 2.761 1.00 96.94 100 GLY A C 1
ATOM 754 O O . GLY A 1 100 ? -4.391 1.961 3.505 1.00 96.94 100 GLY A O 1
ATOM 755 N N . ALA A 1 101 ? -3.861 3.934 2.577 1.00 96.50 101 ALA A N 1
ATOM 756 C CA . ALA A 1 101 ? -4.938 4.681 3.227 1.00 96.50 101 ALA A CA 1
ATOM 757 C C . ALA A 1 101 ? -6.329 4.158 2.828 1.00 96.50 101 ALA A C 1
ATOM 759 O O . ALA A 1 101 ? -7.177 3.929 3.690 1.00 96.50 101 ALA A O 1
ATOM 760 N N . ALA A 1 102 ? -6.562 3.913 1.535 1.00 96.88 102 ALA A N 1
ATOM 761 C CA . ALA A 1 102 ? -7.820 3.354 1.044 1.00 96.88 102 ALA A CA 1
ATOM 762 C C . ALA A 1 102 ? -8.078 1.946 1.600 1.00 96.88 102 ALA A C 1
ATOM 764 O O . ALA A 1 102 ? -9.196 1.648 2.016 1.00 96.88 102 ALA A O 1
ATOM 765 N N . THR A 1 103 ? -7.045 1.103 1.669 1.00 96.25 103 THR A N 1
ATOM 766 C CA . THR A 1 103 ? -7.117 -0.241 2.261 1.00 96.25 103 THR A CA 1
ATOM 767 C C . THR A 1 103 ? -7.538 -0.170 3.724 1.00 96.25 103 THR A C 1
ATOM 769 O O . THR A 1 103 ? -8.464 -0.875 4.124 1.00 96.25 103 THR A O 1
ATOM 772 N N . ALA A 1 104 ? -6.925 0.721 4.508 1.00 94.31 104 ALA A N 1
ATOM 773 C CA . ALA A 1 104 ? -7.300 0.930 5.902 1.00 94.31 104 ALA A CA 1
ATOM 774 C C . ALA A 1 104 ? -8.752 1.404 6.043 1.00 94.31 104 ALA A C 1
ATOM 776 O O . ALA A 1 104 ? -9.501 0.860 6.852 1.00 94.31 104 ALA A O 1
ATOM 777 N N . VAL A 1 105 ? -9.191 2.362 5.220 1.00 94.94 105 VAL A N 1
ATOM 778 C CA . VAL A 1 105 ? -10.585 2.833 5.221 1.00 94.94 105 VAL A CA 1
ATOM 779 C C . VAL A 1 105 ? -11.553 1.691 4.910 1.00 94.94 105 VAL A C 1
ATOM 781 O O . VAL A 1 105 ? -12.525 1.501 5.639 1.00 94.94 105 VAL A O 1
ATOM 784 N N . VAL A 1 106 ? -11.289 0.906 3.862 1.00 94.62 106 VAL A N 1
ATOM 785 C CA . VAL A 1 106 ? -12.127 -0.243 3.489 1.00 94.62 106 VAL A CA 1
ATOM 786 C C . VAL A 1 106 ? -12.167 -1.272 4.616 1.00 94.62 106 VAL A C 1
ATOM 788 O O . VAL A 1 106 ? -13.252 -1.728 4.976 1.00 94.62 106 VAL A O 1
ATOM 791 N N . PHE A 1 107 ? -11.021 -1.594 5.215 1.00 91.69 107 PHE A N 1
ATOM 792 C CA . PHE A 1 107 ? -10.940 -2.514 6.345 1.00 91.69 107 PHE A CA 1
ATOM 793 C C . PHE A 1 107 ? -11.789 -2.034 7.530 1.00 91.69 107 PHE A C 1
ATOM 795 O O . PHE A 1 107 ? -12.652 -2.773 7.997 1.00 91.69 107 PHE A O 1
ATOM 802 N N . LEU A 1 108 ? -11.631 -0.777 7.954 1.00 90.06 108 LEU A N 1
ATOM 803 C CA . LEU A 1 108 ? -12.384 -0.200 9.072 1.00 90.06 108 LEU A CA 1
ATOM 804 C C . LEU A 1 108 ? -13.896 -0.154 8.799 1.00 90.06 108 LEU A C 1
ATOM 806 O O . LEU A 1 108 ? -14.704 -0.340 9.708 1.00 90.06 108 LEU A O 1
ATOM 810 N N . LEU A 1 109 ? -14.313 0.086 7.551 1.00 91.69 109 LEU A N 1
ATOM 811 C CA . LEU A 1 109 ? -15.728 0.027 7.165 1.00 91.69 109 LEU A CA 1
ATOM 812 C C . LEU A 1 109 ? -16.282 -1.401 7.248 1.00 91.69 109 LEU A C 1
ATOM 814 O O . LEU A 1 109 ? -17.400 -1.597 7.734 1.00 91.69 109 LEU A O 1
ATOM 818 N N . LEU A 1 110 ? -15.512 -2.395 6.796 1.00 90.75 110 LEU A N 1
ATOM 819 C CA . LEU A 1 110 ? -15.879 -3.808 6.897 1.00 90.75 110 LEU A CA 1
ATOM 820 C C . LEU A 1 110 ? -15.947 -4.263 8.356 1.00 90.75 110 LEU A C 1
ATOM 822 O O . LEU A 1 110 ? -16.909 -4.928 8.733 1.00 90.75 110 LEU A O 1
ATOM 826 N N . GLU A 1 111 ? -14.989 -3.852 9.182 1.00 86.94 111 GLU A N 1
ATOM 827 C CA . GLU A 1 111 ? -14.952 -4.145 10.613 1.00 86.94 111 GLU A CA 1
ATOM 828 C C . GLU A 1 111 ? -16.158 -3.540 11.339 1.00 86.94 111 GLU A C 1
ATOM 830 O O . GLU A 1 111 ? -16.875 -4.250 12.041 1.00 86.94 111 GLU A O 1
ATOM 835 N N . ARG A 1 112 ? -16.469 -2.258 11.101 1.00 86.19 112 ARG A N 1
ATOM 836 C CA . ARG A 1 112 ? -17.663 -1.604 11.667 1.00 86.19 112 ARG A CA 1
ATOM 837 C C . ARG A 1 112 ? -18.952 -2.314 11.269 1.00 86.19 112 ARG A C 1
ATOM 839 O O . ARG A 1 112 ? -19.839 -2.501 12.102 1.00 86.19 112 ARG A O 1
ATOM 846 N N . ARG A 1 113 ? -19.064 -2.718 10.002 1.00 87.62 113 ARG A N 1
ATOM 847 C CA . ARG A 1 113 ? -20.217 -3.480 9.506 1.00 87.62 113 ARG A CA 1
ATOM 848 C C . ARG A 1 113 ? -20.304 -4.853 10.168 1.00 87.62 113 ARG A C 1
ATOM 850 O O . ARG A 1 113 ? -21.405 -5.283 10.509 1.00 87.62 113 ARG A O 1
ATOM 857 N N . HIS A 1 114 ? -19.171 -5.527 10.343 1.00 85.62 114 HIS A N 1
ATOM 858 C CA . HIS A 1 114 ? -19.111 -6.817 11.014 1.00 85.62 114 HIS A CA 1
ATOM 859 C C . HIS A 1 114 ? -19.551 -6.679 12.473 1.00 85.62 114 HIS A C 1
ATOM 861 O O . HIS A 1 114 ? -20.486 -7.360 12.884 1.00 85.62 114 HIS A O 1
ATOM 867 N N . ALA A 1 115 ? -18.979 -5.730 13.215 1.00 82.00 115 ALA A N 1
ATOM 868 C CA . ALA A 1 115 ? -19.336 -5.459 14.604 1.00 82.00 115 ALA A CA 1
ATOM 869 C C . ALA A 1 115 ? -20.834 -5.151 14.764 1.00 82.00 115 ALA A C 1
ATOM 871 O O . ALA A 1 115 ? -21.489 -5.719 15.635 1.00 82.00 115 ALA A O 1
ATOM 872 N N . ALA A 1 116 ? -21.416 -4.322 13.889 1.00 83.56 116 ALA A N 1
ATOM 873 C CA . ALA A 1 116 ? -22.854 -4.038 13.902 1.00 83.56 116 ALA A CA 1
ATOM 874 C C . ALA A 1 116 ? -23.715 -5.304 13.724 1.00 83.56 116 ALA A C 1
ATOM 876 O O . ALA A 1 116 ? -24.734 -5.459 14.397 1.00 83.56 116 ALA A O 1
ATOM 877 N N . TRP A 1 117 ? -23.295 -6.228 12.854 1.00 79.75 117 TRP A N 1
ATOM 878 C CA . TRP A 1 117 ? -23.957 -7.522 12.685 1.00 79.75 117 TRP A CA 1
ATOM 879 C C . TRP A 1 117 ? -23.812 -8.413 13.930 1.00 79.75 117 TRP A C 1
ATOM 881 O O . TRP A 1 117 ? -24.774 -9.051 14.349 1.00 79.75 117 TRP A O 1
ATOM 891 N N . LEU A 1 118 ? -22.645 -8.404 14.575 1.00 78.19 118 LEU A N 1
ATOM 892 C CA . LEU A 1 118 ? -22.363 -9.194 15.777 1.00 78.19 118 LEU A CA 1
ATOM 893 C C . LEU A 1 118 ? -23.135 -8.692 16.997 1.00 78.19 118 LEU A C 1
ATOM 895 O O . LEU A 1 118 ? -23.645 -9.500 17.764 1.00 78.19 118 LEU A O 1
ATOM 899 N N . PHE A 1 119 ? -23.302 -7.378 17.162 1.00 70.75 119 PHE A N 1
ATOM 900 C CA . PHE A 1 119 ? -24.151 -6.823 18.221 1.00 70.75 119 PHE A CA 1
ATOM 901 C C . PHE A 1 119 ? -25.634 -7.173 18.040 1.00 70.75 119 PHE A C 1
ATOM 903 O O . PHE A 1 119 ? -26.360 -7.269 19.033 1.00 70.75 119 PHE A O 1
ATOM 910 N N . ALA A 1 120 ? -26.086 -7.413 16.804 1.00 75.06 120 ALA A N 1
ATOM 911 C CA . ALA A 1 120 ? -27.421 -7.948 16.552 1.00 75.06 120 ALA A CA 1
ATOM 912 C C . ALA A 1 120 ? -27.553 -9.421 16.998 1.00 75.06 120 ALA A C 1
ATOM 914 O O . ALA A 1 120 ? -28.638 -9.837 17.410 1.00 75.06 120 ALA A O 1
ATOM 915 N N . ASP A 1 121 ? -26.459 -10.194 17.002 1.00 77.44 121 ASP A N 1
ATOM 916 C CA . ASP A 1 121 ? -26.414 -11.576 17.495 1.00 77.44 121 ASP A CA 1
ATOM 917 C C . ASP A 1 121 ? -25.702 -11.692 18.860 1.00 77.44 121 ASP A C 1
ATOM 919 O O . ASP A 1 121 ? -24.487 -11.893 18.979 1.00 77.44 121 ASP A O 1
ATOM 923 N N . LYS A 1 122 ? -26.496 -11.669 19.938 1.00 68.81 122 LYS A N 1
ATOM 924 C CA . LYS A 1 122 ? -26.008 -11.752 21.330 1.00 68.81 122 LYS A CA 1
ATOM 925 C C . LYS A 1 122 ? -25.087 -12.955 21.608 1.00 68.81 122 LYS A C 1
ATOM 927 O O . LYS A 1 122 ? -24.286 -12.893 22.543 1.00 68.81 122 LYS A O 1
ATOM 932 N N . ARG A 1 123 ? -25.181 -14.058 20.848 1.00 69.31 123 ARG A N 1
ATOM 933 C CA . ARG A 1 123 ? -24.351 -15.263 21.057 1.00 69.31 123 ARG A CA 1
ATOM 934 C C . ARG A 1 123 ? -22.934 -15.098 20.511 1.00 69.31 123 ARG A C 1
ATOM 936 O O . ARG A 1 123 ? -21.996 -15.648 21.093 1.00 69.31 1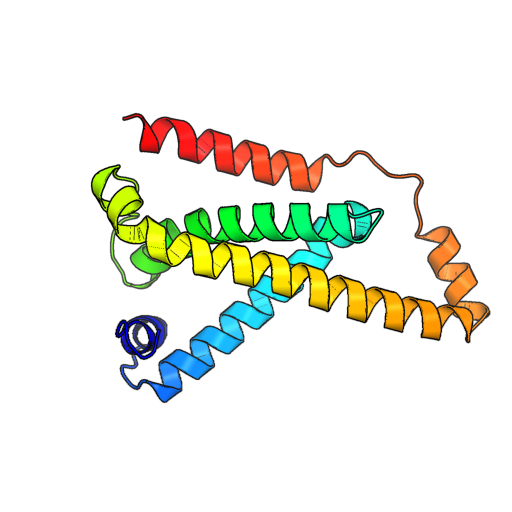23 ARG A O 1
ATOM 943 N N . LEU A 1 124 ? -22.776 -14.357 19.418 1.00 67.31 124 LEU A N 1
ATOM 944 C CA . LEU A 1 124 ? -21.485 -14.058 18.798 1.00 67.31 124 LEU A CA 1
ATOM 945 C C . LEU A 1 124 ? -20.762 -12.917 19.520 1.00 67.31 124 LEU A C 1
ATOM 947 O O . LEU A 1 124 ? -19.582 -13.075 19.833 1.00 67.31 124 LEU A O 1
ATOM 951 N N . ALA A 1 125 ? -21.488 -11.873 19.933 1.00 68.88 125 ALA A N 1
ATOM 952 C CA . ALA A 1 125 ? -20.938 -10.781 20.743 1.00 68.88 125 ALA A CA 1
ATOM 953 C C . ALA A 1 125 ? -20.233 -11.289 22.020 1.00 68.88 125 ALA A C 1
ATOM 955 O O . ALA A 1 125 ? -19.145 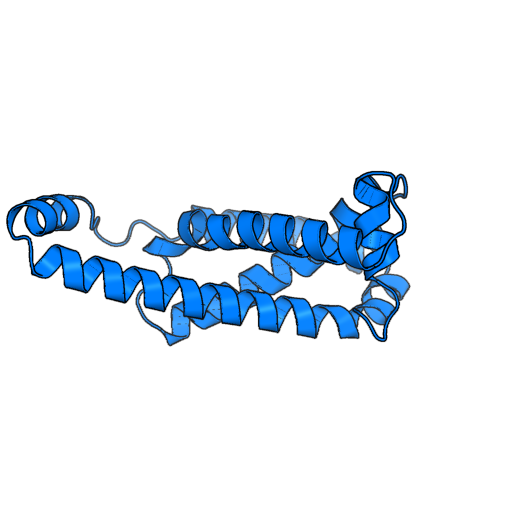-10.837 22.376 1.00 68.88 125 ALA A O 1
ATOM 956 N N . ALA A 1 126 ? -20.796 -12.309 22.682 1.00 70.62 126 ALA A N 1
ATOM 957 C CA . ALA A 1 126 ? -20.184 -12.928 23.860 1.00 70.62 126 ALA A CA 1
ATOM 958 C C . ALA A 1 126 ? -18.889 -13.713 23.553 1.00 70.62 126 ALA A C 1
ATOM 960 O O . ALA A 1 126 ? -18.070 -13.922 24.449 1.00 70.62 126 ALA A O 1
ATOM 961 N N . ARG A 1 127 ? -18.694 -14.188 22.313 1.00 69.62 127 ARG A N 1
ATOM 962 C CA . ARG A 1 127 ? -17.457 -14.859 21.872 1.00 69.62 127 ARG A CA 1
ATOM 963 C C . ARG A 1 127 ? -16.366 -13.849 21.532 1.00 69.62 127 ARG A C 1
ATOM 965 O O . ARG A 1 127 ? -15.207 -14.106 21.849 1.00 69.62 127 ARG A O 1
ATOM 972 N N . GLU A 1 128 ? -16.721 -12.715 20.941 1.00 68.19 128 GLU A N 1
ATOM 973 C CA . GLU A 1 128 ? -15.771 -11.644 20.624 1.00 68.19 128 GLU A CA 1
ATOM 974 C C . GLU A 1 128 ? -15.325 -10.840 21.826 1.00 68.19 128 GLU A C 1
ATOM 976 O O . GLU A 1 128 ? -14.137 -10.562 21.924 1.00 68.19 128 GLU A O 1
ATOM 981 N N . ALA A 1 129 ? -16.203 -10.597 22.801 1.00 67.81 129 ALA A N 1
ATOM 982 C CA . ALA A 1 129 ? -15.809 -10.001 24.079 1.00 67.81 129 ALA A CA 1
ATOM 983 C C . ALA A 1 129 ? -14.727 -10.824 24.814 1.00 67.81 129 ALA A C 1
ATOM 985 O O . ALA A 1 129 ? -13.989 -10.302 25.644 1.00 67.81 129 ALA A O 1
ATOM 986 N N . ARG A 1 130 ? -14.607 -12.126 24.506 1.00 66.31 130 ARG A N 1
ATOM 987 C CA . ARG A 1 130 ? -13.514 -12.988 24.992 1.00 66.31 130 ARG A CA 1
ATOM 988 C C . ARG A 1 130 ? -12.255 -12.941 24.118 1.00 66.31 130 ARG A C 1
ATOM 990 O O . ARG A 1 130 ? -11.190 -13.337 24.584 1.00 66.31 130 ARG A O 1
ATOM 997 N N . ARG A 1 131 ? -12.368 -12.510 22.856 1.00 63.53 131 ARG A N 1
ATOM 998 C CA . ARG A 1 131 ? -11.251 -12.341 21.908 1.00 63.53 131 ARG A CA 1
ATOM 999 C C . ARG A 1 131 ? -10.640 -10.947 21.949 1.00 63.53 131 ARG A C 1
ATOM 1001 O O . ARG A 1 131 ? -9.463 -10.830 21.620 1.00 63.53 131 ARG A O 1
ATOM 1008 N N . THR A 1 132 ? -11.390 -9.933 22.379 1.00 60.59 132 THR A N 1
ATOM 1009 C CA . THR A 1 132 ? -10.855 -8.622 22.754 1.00 60.59 132 THR A CA 1
ATOM 1010 C C . THR A 1 132 ? -9.940 -8.811 23.959 1.00 60.59 132 THR A C 1
ATOM 1012 O O . THR A 1 132 ? -10.354 -8.716 25.113 1.00 60.59 132 THR A O 1
ATOM 1015 N N . ARG A 1 133 ? -8.687 -9.184 23.692 1.00 55.31 133 ARG A N 1
ATOM 1016 C CA . ARG A 1 133 ? -7.618 -9.144 24.683 1.00 55.31 133 ARG A CA 1
ATOM 1017 C C . ARG A 1 133 ? -7.456 -7.686 25.138 1.00 55.31 133 ARG A C 1
ATOM 1019 O O . ARG A 1 133 ? -7.665 -6.788 24.321 1.00 55.31 133 ARG A O 1
ATOM 1026 N N . PRO A 1 134 ? -7.038 -7.429 26.393 1.00 54.19 134 PRO A N 1
ATOM 1027 C CA . PRO A 1 134 ? -6.402 -6.152 26.701 1.00 54.19 134 PRO A CA 1
ATOM 1028 C C . PRO A 1 134 ? -5.301 -5.960 25.661 1.00 54.19 134 PRO A C 1
ATOM 1030 O O . PRO A 1 134 ? -4.591 -6.933 25.403 1.00 54.19 134 PRO A O 1
ATOM 1033 N N . SER A 1 135 ? -5.225 -4.779 25.043 1.00 53.53 135 SER A N 1
ATOM 1034 C CA . SER A 1 135 ? -4.233 -4.404 24.028 1.00 53.53 135 SER A CA 1
ATOM 1035 C C . SER A 1 135 ? -2.872 -5.031 24.346 1.00 53.53 135 SER A C 1
ATOM 1037 O O . SER A 1 135 ? -2.122 -4.536 25.189 1.00 53.53 135 SER A O 1
ATOM 1039 N N . GLY A 1 136 ? -2.610 -6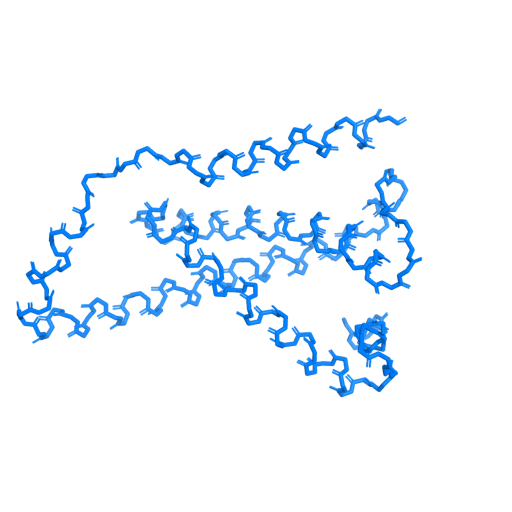.190 23.738 1.00 48.25 136 GLY A N 1
ATOM 1040 C CA . GLY A 1 136 ? -1.322 -6.856 23.802 1.00 48.25 136 GLY A CA 1
ATOM 1041 C C . GLY A 1 136 ? -0.373 -5.992 23.002 1.00 48.25 136 GLY A C 1
ATOM 1042 O O . GLY A 1 136 ? -0.773 -5.470 21.966 1.00 48.25 136 GLY A O 1
ATOM 1043 N N . THR A 1 137 ? 0.829 -5.779 23.528 1.00 54.06 137 THR A N 1
ATOM 1044 C CA . THR A 1 137 ? 1.818 -4.865 22.961 1.00 54.06 137 THR A CA 1
ATOM 1045 C C . THR A 1 137 ? 1.890 -4.996 21.445 1.00 54.06 137 THR A C 1
ATOM 1047 O O . THR A 1 137 ? 1.956 -6.110 20.923 1.00 54.06 137 THR A O 1
ATOM 1050 N N . SER A 1 138 ? 1.931 -3.847 20.770 1.00 55.50 138 SER A N 1
ATOM 1051 C CA . SER A 1 138 ? 2.019 -3.638 19.317 1.00 55.50 138 SER A CA 1
ATOM 1052 C C . SER A 1 138 ? 3.233 -4.272 18.620 1.00 55.50 138 SER A C 1
ATOM 1054 O O . SER A 1 138 ? 3.648 -3.883 17.530 1.00 55.50 138 SER A O 1
ATOM 1056 N N . ALA A 1 139 ? 3.878 -5.219 19.293 1.00 61.25 139 ALA A N 1
ATOM 1057 C CA . ALA A 1 139 ? 5.157 -5.795 18.976 1.00 61.25 139 ALA A CA 1
ATOM 1058 C C . ALA A 1 139 ? 5.213 -6.328 17.538 1.00 61.25 139 ALA A C 1
ATOM 1060 O O . ALA A 1 139 ? 6.131 -5.920 16.840 1.00 61.25 139 ALA A O 1
ATOM 1061 N N . PRO A 1 140 ? 4.291 -7.168 17.026 1.00 66.94 140 PRO A N 1
ATOM 1062 C CA . PRO A 1 140 ? 4.518 -7.835 15.741 1.00 66.94 140 PRO A CA 1
ATOM 1063 C C . PRO A 1 140 ? 4.595 -6.866 14.556 1.00 66.94 140 PRO A C 1
ATOM 1065 O O . PRO A 1 140 ? 5.540 -6.933 13.770 1.00 66.94 140 PRO A O 1
ATOM 1068 N N . ALA A 1 141 ? 3.643 -5.937 14.447 1.00 70.69 141 ALA A N 1
ATOM 1069 C CA . ALA A 1 141 ? 3.628 -4.946 13.377 1.00 70.69 141 ALA A CA 1
ATOM 1070 C C . ALA A 1 141 ? 4.796 -3.959 13.505 1.00 70.69 141 ALA A C 1
ATOM 1072 O O . ALA A 1 141 ? 5.458 -3.654 12.513 1.00 70.69 141 ALA A O 1
ATOM 1073 N N . ILE A 1 142 ? 5.109 -3.525 14.731 1.00 73.50 142 ILE A N 1
ATOM 1074 C CA . ILE A 1 142 ? 6.258 -2.654 14.997 1.00 73.50 142 ILE A CA 1
ATOM 1075 C C . ILE A 1 142 ? 7.573 -3.357 14.647 1.00 73.50 142 ILE A C 1
ATOM 1077 O O . ILE A 1 142 ? 8.421 -2.744 14.012 1.00 73.50 142 ILE A O 1
ATOM 1081 N N . TRP A 1 143 ? 7.750 -4.636 14.985 1.00 74.00 143 TRP A N 1
ATOM 1082 C CA . TRP A 1 143 ? 8.940 -5.403 14.607 1.00 74.00 143 TRP A CA 1
ATOM 1083 C C . TRP A 1 143 ? 9.083 -5.497 13.095 1.00 74.00 143 TRP A C 1
ATOM 1085 O O . TRP A 1 143 ? 10.179 -5.290 12.591 1.00 74.00 143 TRP A O 1
ATOM 1095 N N . ILE A 1 144 ? 7.994 -5.751 12.365 1.00 77.31 144 ILE A N 1
ATOM 1096 C CA . ILE A 1 144 ? 8.026 -5.771 10.899 1.00 77.31 144 ILE A CA 1
ATOM 1097 C C . ILE A 1 144 ? 8.454 -4.403 10.375 1.00 77.31 144 ILE A C 1
ATOM 1099 O O . ILE A 1 144 ? 9.378 -4.331 9.572 1.00 77.31 144 ILE A O 1
ATOM 1103 N N . VAL A 1 145 ? 7.855 -3.317 10.863 1.00 77.19 145 VAL A N 1
ATOM 1104 C CA . VAL A 1 145 ? 8.215 -1.949 10.461 1.00 77.19 145 VAL A CA 1
ATOM 1105 C C . VAL A 1 145 ? 9.688 -1.660 10.743 1.00 77.19 145 VAL A C 1
ATOM 1107 O O . VAL A 1 145 ? 10.399 -1.206 9.851 1.00 77.19 145 VAL A O 1
ATOM 1110 N N . LEU A 1 146 ? 10.160 -1.958 11.953 1.00 78.62 146 LEU A N 1
ATOM 1111 C CA . LEU A 1 146 ? 11.540 -1.727 12.372 1.00 78.62 146 LEU A CA 1
ATOM 1112 C C . LEU A 1 146 ? 12.533 -2.572 11.578 1.00 78.62 146 LEU A C 1
ATOM 1114 O O . LEU A 1 146 ? 13.577 -2.062 11.188 1.00 78.62 146 LEU A O 1
ATOM 1118 N N . LEU A 1 147 ? 12.215 -3.838 11.305 1.00 78.25 147 LEU A N 1
ATOM 1119 C CA . LEU A 1 147 ? 13.040 -4.705 10.466 1.00 78.25 147 LEU A CA 1
ATOM 1120 C C . LEU A 1 147 ? 13.080 -4.190 9.031 1.00 78.25 147 LEU A C 1
ATOM 1122 O O . LEU A 1 147 ? 14.152 -4.114 8.441 1.00 78.25 147 LEU A O 1
ATOM 1126 N N . THR A 1 148 ? 11.931 -3.783 8.489 1.00 75.94 148 THR A N 1
ATOM 1127 C CA . THR A 1 148 ? 11.861 -3.235 7.132 1.00 75.94 148 THR A CA 1
ATOM 1128 C C . THR A 1 148 ? 12.708 -1.964 7.052 1.00 75.94 148 THR A C 1
ATOM 1130 O O . THR A 1 148 ? 13.631 -1.899 6.248 1.00 75.94 148 THR A O 1
ATOM 1133 N N . LEU A 1 149 ? 12.492 -0.997 7.950 1.00 73.69 149 LEU A N 1
ATOM 1134 C CA . LEU A 1 149 ? 13.272 0.244 8.020 1.00 73.69 149 LEU A CA 1
ATOM 1135 C C . LEU A 1 149 ? 14.766 -0.006 8.253 1.00 73.69 149 LEU A C 1
ATOM 1137 O O . LEU A 1 149 ? 15.594 0.612 7.590 1.00 73.69 149 LEU A O 1
ATOM 1141 N N . GLY A 1 150 ? 15.115 -0.912 9.168 1.00 73.31 150 GLY A N 1
ATOM 1142 C CA . GLY A 1 150 ? 16.496 -1.233 9.522 1.00 73.31 150 GLY A CA 1
ATOM 1143 C C . GLY A 1 150 ? 17.277 -1.898 8.390 1.00 73.31 150 GLY A C 1
ATOM 1144 O O . GLY A 1 150 ? 18.476 -1.666 8.273 1.00 73.31 150 GLY A O 1
ATOM 1145 N N . ILE A 1 151 ? 16.611 -2.675 7.530 1.00 71.50 151 ILE A N 1
ATOM 1146 C CA . ILE A 1 151 ? 17.225 -3.257 6.329 1.00 71.50 151 ILE A CA 1
ATOM 1147 C C . ILE A 1 151 ? 17.318 -2.211 5.205 1.00 71.50 151 ILE A C 1
ATOM 1149 O O . ILE A 1 151 ? 18.313 -2.192 4.483 1.00 71.50 151 ILE A O 1
ATOM 1153 N N . MET A 1 152 ? 16.324 -1.323 5.064 1.00 68.38 152 MET A N 1
ATOM 1154 C CA . MET A 1 152 ? 16.312 -0.323 3.985 1.00 68.38 152 MET A CA 1
ATOM 1155 C C . MET A 1 152 ? 17.328 0.809 4.204 1.00 68.38 152 MET A C 1
ATOM 1157 O O . MET A 1 152 ? 17.956 1.269 3.253 1.00 68.38 152 MET A O 1
ATOM 1161 N N . LEU A 1 153 ? 17.490 1.284 5.444 1.00 68.12 153 LEU A N 1
ATOM 1162 C CA . LEU A 1 153 ? 18.304 2.465 5.772 1.00 68.12 153 LEU A CA 1
ATOM 1163 C C . LEU A 1 153 ? 19.765 2.367 5.293 1.00 68.12 153 LEU A C 1
ATOM 1165 O O . LEU A 1 153 ? 20.220 3.296 4.628 1.00 68.12 153 LEU A O 1
ATOM 1169 N N . PRO A 1 154 ? 20.502 1.275 5.565 1.00 62.31 154 PRO A N 1
ATOM 1170 C CA . PRO A 1 154 ? 21.886 1.140 5.117 1.00 62.31 154 PRO A CA 1
ATOM 1171 C C . PRO A 1 154 ? 22.030 1.138 3.595 1.00 62.31 154 PRO A C 1
ATOM 1173 O O . PRO A 1 154 ? 23.002 1.679 3.088 1.00 62.31 154 PRO A O 1
ATOM 1176 N N . ALA A 1 155 ? 21.062 0.571 2.874 1.00 65.81 155 ALA A N 1
ATOM 1177 C CA . ALA A 1 155 ? 21.129 0.452 1.422 1.00 65.81 155 ALA A CA 1
ATOM 1178 C C . ALA A 1 155 ? 20.815 1.750 0.669 1.00 65.81 155 ALA A C 1
ATOM 1180 O O . ALA A 1 155 ? 21.253 1.932 -0.459 1.00 65.81 155 ALA A O 1
ATOM 1181 N N . ILE A 1 156 ? 20.048 2.654 1.280 1.00 64.12 156 ILE A N 1
ATOM 1182 C CA . ILE A 1 156 ? 19.792 3.987 0.716 1.00 64.12 156 ILE A CA 1
ATOM 1183 C C . ILE A 1 156 ? 20.994 4.916 0.952 1.00 64.12 156 ILE A C 1
ATOM 1185 O O . ILE A 1 156 ? 21.198 5.864 0.196 1.00 64.12 156 ILE A O 1
ATOM 1189 N N . LEU A 1 157 ? 21.763 4.669 2.017 1.00 67.25 157 LEU A N 1
ATOM 1190 C CA . LEU A 1 157 ? 22.868 5.521 2.466 1.00 67.25 157 LEU A CA 1
ATOM 1191 C C . LEU A 1 157 ? 24.253 5.081 1.958 1.00 67.25 157 LEU A C 1
ATOM 1193 O O . LEU A 1 157 ? 25.221 5.810 2.175 1.00 67.25 157 LEU A O 1
ATOM 1197 N N . SER A 1 158 ? 24.348 3.909 1.327 1.00 60.81 158 SER A N 1
ATOM 1198 C CA . SER A 1 158 ? 25.556 3.363 0.690 1.00 60.81 158 SER A CA 1
ATOM 1199 C C . SER A 1 158 ? 25.696 3.804 -0.760 1.00 60.81 158 SER A C 1
ATOM 1201 O O . SER A 1 158 ? 26.832 4.142 -1.156 1.00 60.81 158 SER A O 1
#

pLDDT: mean 84.03, std 12.0, range [48.25, 97.75]

Sequence (158 aa):
MLTTGELPHVAALVGGHSVLLGFVVHMLISAVIGATFGLLFQYESPDFPAGIAWGLVYGLIWWFVGALTLFPILLGHAFTWTPAVVGSDLPSLVGHLLYGAATAVVFLLLERRHAAWLFADKRLAAREARRTRPSGTSAPAIWIVLLTLGIMLPAILS